Protein AF-A0A924I6Y9-F1 (afdb_monomer_lite)

Radius of gyration: 13.94 Å; chains: 1; bounding box: 33×28×31 Å

Structure (mmCIF, N/CA/C/O backbone):
data_AF-A0A924I6Y9-F1
#
_entry.id   AF-A0A924I6Y9-F1
#
loop_
_atom_site.group_PDB
_atom_site.id
_atom_site.type_symbol
_atom_site.label_atom_id
_atom_site.label_alt_id
_atom_site.label_comp_id
_atom_site.label_asym_id
_atom_site.label_entity_id
_atom_site.label_seq_id
_atom_site.pdbx_PDB_ins_code
_atom_site.Cartn_x
_atom_site.Cartn_y
_atom_site.Cartn_z
_atom_site.occupancy
_atom_site.B_iso_or_equiv
_atom_site.auth_seq_id
_atom_site.auth_comp_id
_atom_site.auth_asym_id
_atom_site.auth_atom_id
_atom_site.pdbx_PDB_model_num
ATOM 1 N N . MET A 1 1 ? 12.912 10.201 4.163 1.00 52.31 1 MET A N 1
ATOM 2 C CA . MET A 1 1 ? 13.285 8.800 3.901 1.00 52.31 1 MET A CA 1
ATOM 3 C C . MET A 1 1 ? 13.994 8.786 2.571 1.00 52.31 1 MET A C 1
ATOM 5 O O . MET A 1 1 ? 13.443 9.331 1.624 1.00 52.31 1 MET A O 1
ATOM 9 N N . THR A 1 2 ? 15.210 8.268 2.498 1.00 47.03 2 THR A N 1
ATOM 10 C CA . THR A 1 2 ? 15.868 8.028 1.209 1.00 47.03 2 THR A CA 1
ATOM 11 C C . THR A 1 2 ? 15.575 6.607 0.727 1.00 47.03 2 THR A C 1
ATOM 13 O O . THR A 1 2 ? 15.023 5.774 1.453 1.00 47.03 2 THR A O 1
ATOM 16 N N . LYS A 1 3 ? 15.888 6.345 -0.542 1.00 47.78 3 LYS A N 1
ATOM 17 C CA . LYS A 1 3 ? 15.686 5.062 -1.216 1.00 47.78 3 LYS A CA 1
ATOM 18 C C . LYS A 1 3 ? 16.563 3.994 -0.541 1.00 47.78 3 LYS A C 1
ATOM 20 O O . LYS A 1 3 ? 17.733 3.862 -0.870 1.00 47.78 3 LYS A O 1
ATOM 25 N N . GLY A 1 4 ? 16.016 3.277 0.442 1.00 55.94 4 GLY A N 1
ATOM 26 C CA . GLY A 1 4 ? 16.730 2.217 1.169 1.00 55.94 4 GLY A CA 1
ATOM 27 C C . GLY A 1 4 ? 16.571 2.237 2.690 1.00 55.94 4 GLY A C 1
ATOM 28 O O . GLY A 1 4 ? 16.797 1.207 3.319 1.00 55.94 4 GLY A O 1
ATOM 29 N N . GLU A 1 5 ? 16.130 3.349 3.278 1.00 65.81 5 GLU A N 1
ATOM 30 C CA . GLU A 1 5 ? 15.961 3.472 4.731 1.00 65.81 5 GLU A CA 1
ATOM 31 C C . GLU A 1 5 ? 14.644 2.860 5.234 1.00 65.81 5 GLU A C 1
ATOM 33 O O . GLU A 1 5 ? 13.623 2.873 4.543 1.00 65.81 5 GLU A O 1
ATOM 38 N N . ASN A 1 6 ? 14.653 2.365 6.475 1.00 73.44 6 ASN A N 1
ATOM 39 C CA . ASN A 1 6 ? 13.446 1.900 7.158 1.00 73.44 6 ASN A CA 1
ATOM 40 C C . ASN A 1 6 ? 12.491 3.068 7.462 1.00 73.44 6 ASN A C 1
ATOM 42 O O . ASN A 1 6 ? 12.920 4.182 7.775 1.00 73.44 6 ASN A O 1
ATOM 46 N N . PHE A 1 7 ? 11.185 2.798 7.411 1.00 83.00 7 PHE A N 1
ATOM 47 C CA . PHE A 1 7 ? 10.148 3.762 7.786 1.00 83.00 7 PHE A CA 1
ATOM 48 C C . PHE A 1 7 ? 10.298 4.167 9.256 1.00 83.00 7 PHE A C 1
ATOM 50 O O . PHE A 1 7 ? 10.364 3.317 10.150 1.00 83.00 7 PHE A O 1
ATOM 57 N N . LYS A 1 8 ? 10.384 5.481 9.509 1.00 83.81 8 LYS A N 1
ATOM 58 C CA . LYS A 1 8 ? 10.491 6.016 10.872 1.00 83.81 8 LYS A CA 1
ATOM 59 C C . LYS A 1 8 ? 9.170 5.799 11.605 1.00 83.81 8 LYS A C 1
ATOM 61 O O . LYS A 1 8 ? 8.106 6.090 11.067 1.00 83.81 8 LYS A O 1
ATOM 66 N N . LYS A 1 9 ? 9.250 5.340 12.854 1.00 80.69 9 LYS A N 1
ATOM 67 C CA . LYS A 1 9 ? 8.091 5.263 13.751 1.00 80.69 9 LYS A CA 1
ATOM 68 C C . LYS A 1 9 ? 7.610 6.675 14.114 1.00 80.69 9 LYS A C 1
ATOM 70 O O . LYS A 1 9 ? 8.417 7.602 14.162 1.00 80.69 9 LYS A O 1
ATOM 75 N N . ASN A 1 10 ? 6.317 6.811 14.414 1.00 84.19 10 ASN A N 1
ATOM 76 C CA . ASN A 1 10 ? 5.681 8.045 14.903 1.00 84.19 10 ASN A CA 1
ATOM 77 C C . ASN A 1 10 ? 5.706 9.235 13.925 1.00 84.19 10 ASN A C 1
ATOM 79 O O . ASN A 1 10 ? 5.643 10.388 14.350 1.00 84.19 10 ASN A O 1
ATOM 83 N N . LEU A 1 11 ? 5.792 8.980 12.616 1.00 84.69 11 LEU A N 1
ATOM 84 C CA . LEU A 1 11 ? 5.556 10.029 11.627 1.00 84.69 11 LEU A CA 1
ATOM 85 C C . LEU A 1 11 ? 4.059 10.375 11.564 1.00 84.69 11 LEU A C 1
ATOM 87 O O . LEU A 1 11 ? 3.221 9.476 11.661 1.00 84.69 11 LEU A O 1
ATOM 91 N N . PRO A 1 12 ? 3.699 11.658 1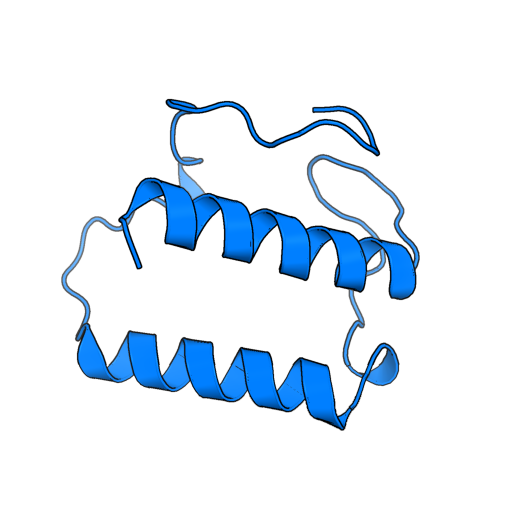1.381 1.00 88.19 12 PRO A N 1
ATOM 92 C CA . PRO A 1 12 ? 2.305 12.044 11.223 1.00 88.19 12 PRO A CA 1
ATOM 93 C C . PRO A 1 12 ? 1.732 11.485 9.915 1.00 88.19 12 PRO A C 1
ATOM 95 O O . PRO A 1 12 ? 2.379 11.540 8.868 1.00 88.19 12 PRO A O 1
ATOM 98 N N . THR A 1 13 ? 0.486 11.013 9.953 1.00 88.69 13 THR A N 1
ATOM 99 C CA . THR A 1 13 ? -0.278 10.685 8.742 1.00 88.69 13 THR A CA 1
ATOM 100 C C . THR A 1 13 ? -0.465 11.944 7.896 1.00 88.69 13 THR A C 1
ATOM 102 O O . THR A 1 13 ? -0.868 12.991 8.423 1.00 88.69 13 THR A O 1
ATOM 105 N N . ALA A 1 14 ? -0.187 11.851 6.591 1.00 88.81 14 ALA A N 1
ATOM 106 C CA . ALA A 1 14 ? -0.422 12.956 5.663 1.00 88.81 14 ALA A CA 1
ATOM 107 C C . ALA A 1 14 ? -1.899 13.384 5.700 1.00 88.81 14 ALA A C 1
ATOM 109 O O . ALA A 1 14 ? -2.783 12.560 5.946 1.00 88.81 14 ALA A O 1
ATOM 110 N N . LYS A 1 15 ? -2.172 14.678 5.499 1.00 91.38 15 LYS A N 1
ATOM 111 C CA . LYS A 1 15 ? -3.516 15.251 5.697 1.00 91.38 15 LYS A CA 1
ATOM 112 C C . LYS A 1 15 ? -4.560 14.567 4.814 1.00 91.38 15 LYS A C 1
ATOM 114 O O . LYS A 1 15 ? -5.675 14.345 5.262 1.00 91.38 15 LYS A O 1
ATOM 119 N N . GLU A 1 16 ? -4.156 14.190 3.609 1.00 90.25 16 GLU A N 1
ATOM 120 C CA . GLU A 1 16 ? -4.954 13.535 2.574 1.00 90.25 16 GLU A CA 1
ATOM 121 C C . GLU A 1 16 ? -5.377 12.110 2.962 1.00 90.25 16 GLU A C 1
ATOM 123 O O . GLU A 1 16 ? -6.343 11.589 2.415 1.00 90.25 16 GLU A O 1
ATOM 128 N N . PHE A 1 17 ? -4.675 11.483 3.912 1.00 89.69 17 PHE A N 1
ATOM 129 C CA . PHE A 1 17 ? -4.953 10.126 4.392 1.00 89.69 17 PHE A CA 1
ATOM 130 C C . PHE A 1 17 ? -5.568 10.094 5.796 1.00 89.69 17 PHE A C 1
ATOM 132 O O . PHE A 1 17 ? -5.732 9.021 6.376 1.00 89.69 17 PHE A O 1
ATOM 139 N N . LYS A 1 18 ? -5.908 11.252 6.375 1.00 92.56 18 LYS A N 1
ATOM 140 C CA . LYS A 1 18 ? -6.643 11.295 7.641 1.00 92.56 18 LYS A CA 1
ATOM 141 C C . LYS A 1 18 ? -8.104 10.942 7.393 1.00 92.56 18 LYS A C 1
ATOM 143 O O . LYS A 1 18 ? -8.827 11.688 6.741 1.00 92.56 18 LYS A O 1
ATOM 148 N N . ILE A 1 19 ? -8.534 9.818 7.952 1.00 92.81 19 ILE A N 1
ATOM 149 C CA . ILE A 1 19 ? -9.932 9.395 7.921 1.00 92.81 19 ILE A CA 1
ATOM 150 C C . ILE A 1 19 ? -10.698 10.151 9.013 1.00 92.81 19 ILE A C 1
ATOM 152 O O . ILE A 1 19 ? -10.399 10.013 10.196 1.00 92.81 19 ILE A O 1
ATOM 156 N N . THR A 1 20 ? -11.664 10.977 8.606 1.00 95.19 20 THR A N 1
ATOM 157 C CA . THR A 1 20 ? -12.537 11.777 9.493 1.00 95.19 20 THR A CA 1
ATOM 158 C C . THR A 1 20 ? -13.992 11.300 9.470 1.00 95.19 20 THR A C 1
ATOM 160 O O . THR A 1 20 ? -14.895 12.041 9.848 1.00 95.19 20 THR A O 1
ATOM 163 N N . PHE A 1 21 ? -14.226 10.097 8.954 1.00 94.12 21 PHE A N 1
ATOM 164 C CA . PHE A 1 21 ? -15.537 9.493 8.738 1.00 94.12 21 PHE A CA 1
ATOM 165 C C . PHE A 1 21 ? -15.471 7.995 9.042 1.00 94.12 21 PHE A C 1
ATOM 167 O O . PHE A 1 21 ? -14.386 7.430 9.175 1.00 94.12 21 PHE A O 1
ATOM 174 N N . GLU A 1 22 ? -16.624 7.347 9.168 1.00 96.00 22 GLU A N 1
ATOM 175 C CA . GLU A 1 22 ? -16.679 5.919 9.478 1.00 96.00 22 GLU A CA 1
ATOM 176 C C . GLU A 1 22 ? -16.419 5.052 8.243 1.00 96.00 22 GLU A C 1
ATOM 178 O O . GLU A 1 22 ? -16.886 5.335 7.137 1.00 96.00 22 GLU A O 1
ATOM 183 N N . LEU A 1 23 ? -15.674 3.969 8.452 1.00 95.56 23 LEU A N 1
ATOM 184 C CA . LEU A 1 23 ? -15.377 2.948 7.455 1.00 95.56 23 LEU A CA 1
ATOM 185 C C . LEU A 1 23 ? -15.687 1.571 8.038 1.00 95.56 23 LEU A C 1
ATOM 187 O O . LEU A 1 23 ? -15.420 1.309 9.210 1.00 95.56 23 LEU A O 1
ATOM 191 N N . ASP A 1 24 ? -16.195 0.674 7.196 1.00 97.69 24 ASP A N 1
ATOM 192 C CA . ASP A 1 24 ? -16.339 -0.737 7.547 1.00 97.69 24 ASP A CA 1
ATOM 193 C C . ASP A 1 24 ? -14.963 -1.412 7.498 1.00 97.69 24 ASP A C 1
ATOM 195 O O . ASP A 1 24 ? -14.365 -1.590 6.432 1.00 97.69 24 ASP A O 1
ATOM 199 N N . PHE A 1 25 ? -14.458 -1.786 8.671 1.00 94.69 25 PHE A N 1
ATOM 200 C CA . PHE A 1 25 ? -13.137 -2.383 8.806 1.00 94.69 25 PHE A CA 1
ATOM 201 C C . PHE A 1 25 ? -12.992 -3.705 8.041 1.00 94.69 25 PHE A C 1
ATOM 203 O O . PHE A 1 25 ? -11.972 -3.918 7.384 1.00 94.69 25 PHE A O 1
ATOM 210 N N . GLU A 1 26 ? -13.984 -4.597 8.097 1.00 97.75 26 GLU A N 1
ATOM 211 C CA . GLU A 1 26 ? -13.875 -5.906 7.444 1.00 97.75 26 GLU A CA 1
ATOM 212 C C . GLU A 1 26 ? -13.946 -5.767 5.922 1.00 97.75 26 GLU A C 1
ATOM 214 O O . GLU A 1 26 ? -13.202 -6.448 5.205 1.00 97.75 26 GLU A O 1
ATOM 219 N N . LYS A 1 27 ? -14.740 -4.814 5.423 1.00 98.25 27 LYS A N 1
ATOM 220 C CA . LYS A 1 27 ? -14.740 -4.445 4.004 1.00 98.25 27 LYS A CA 1
ATOM 221 C C . LYS A 1 27 ? -13.374 -3.922 3.554 1.00 98.25 27 LYS A C 1
ATOM 223 O O . LYS A 1 27 ? -12.830 -4.414 2.564 1.00 98.25 27 LYS A O 1
ATOM 228 N N . GLU A 1 28 ? -12.783 -2.966 4.272 1.00 96.62 28 GLU A N 1
ATOM 229 C CA . GLU A 1 28 ? -11.496 -2.382 3.866 1.00 96.62 28 GLU A CA 1
ATOM 230 C C . GLU A 1 28 ? -10.323 -3.360 4.013 1.00 96.62 28 GLU A C 1
ATOM 232 O O . GLU A 1 28 ? -9.412 -3.396 3.181 1.00 96.62 28 GLU A O 1
ATOM 237 N N . LYS A 1 29 ? -10.378 -4.252 5.002 1.00 95.50 29 LYS A N 1
ATOM 238 C CA . LYS A 1 29 ? -9.446 -5.377 5.139 1.00 95.50 29 LYS A CA 1
ATOM 239 C C . LYS A 1 29 ? -9.552 -6.358 3.971 1.00 95.50 29 LYS A C 1
ATOM 241 O O . LYS A 1 29 ? -8.523 -6.821 3.472 1.00 95.50 29 LYS A O 1
ATOM 246 N N . ALA A 1 30 ? -10.763 -6.671 3.506 1.00 98.12 30 ALA A N 1
ATOM 247 C CA . ALA A 1 30 ? -10.962 -7.496 2.316 1.00 98.12 30 ALA A CA 1
ATOM 248 C C . ALA A 1 30 ? -10.416 -6.807 1.051 1.00 98.12 30 ALA A C 1
ATOM 250 O O . ALA A 1 30 ? -9.710 -7.446 0.266 1.00 98.12 30 ALA A O 1
ATOM 251 N N . ASN A 1 31 ? -10.650 -5.497 0.900 1.00 97.38 31 ASN A N 1
ATOM 252 C CA . ASN A 1 31 ? -10.096 -4.693 -0.194 1.00 97.38 31 ASN A CA 1
ATOM 253 C C . ASN A 1 31 ? -8.561 -4.726 -0.206 1.00 97.38 31 ASN A C 1
ATOM 255 O O . ASN A 1 31 ? -7.955 -4.976 -1.252 1.00 97.38 31 ASN A O 1
ATOM 259 N N . LEU A 1 32 ? -7.925 -4.524 0.955 1.00 95.31 32 LEU A N 1
ATOM 260 C CA . LEU A 1 32 ? -6.470 -4.582 1.096 1.00 95.31 32 LEU A CA 1
ATOM 261 C C . LEU A 1 32 ? -5.923 -5.954 0.680 1.00 95.31 32 LEU A C 1
ATOM 263 O O . LEU A 1 32 ? -4.998 -6.024 -0.129 1.00 95.31 32 LEU A O 1
ATOM 267 N N . LYS A 1 33 ? -6.524 -7.048 1.169 1.00 96.25 33 LYS A N 1
ATOM 268 C CA . LYS A 1 33 ? -6.136 -8.41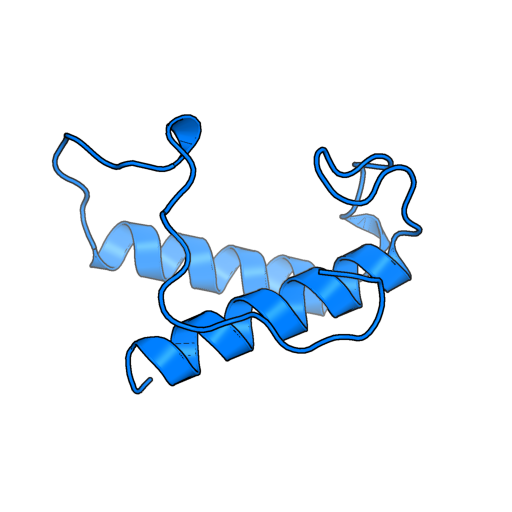5 0.780 1.00 96.25 33 LYS A CA 1
ATOM 269 C C . LYS A 1 33 ? -6.231 -8.619 -0.729 1.00 96.25 33 LYS A C 1
ATOM 271 O O . LYS A 1 33 ? -5.272 -9.087 -1.338 1.00 96.25 33 LYS A O 1
ATOM 276 N N . ALA A 1 34 ? -7.347 -8.231 -1.345 1.00 96.44 34 ALA A N 1
ATOM 277 C CA . ALA A 1 34 ? -7.538 -8.364 -2.788 1.00 96.44 34 ALA A CA 1
ATOM 278 C C . ALA A 1 34 ? -6.458 -7.614 -3.585 1.00 96.44 34 ALA A C 1
ATOM 280 O O . ALA A 1 34 ? -5.951 -8.135 -4.576 1.00 96.44 34 ALA A O 1
ATOM 281 N N . LYS A 1 35 ? -6.055 -6.421 -3.131 1.00 93.00 35 LYS A N 1
ATOM 282 C CA . LYS A 1 35 ? -4.990 -5.631 -3.765 1.00 93.00 35 LYS A CA 1
ATOM 283 C C . LYS A 1 35 ? -3.607 -6.261 -3.603 1.00 93.00 35 LYS A C 1
ATOM 285 O O . LYS A 1 35 ? -2.844 -6.275 -4.565 1.00 93.00 35 LYS A O 1
ATOM 290 N N . ILE A 1 36 ? -3.310 -6.836 -2.437 1.00 93.69 36 ILE A N 1
ATOM 291 C CA . ILE A 1 36 ? -2.072 -7.599 -2.212 1.00 93.69 36 ILE A CA 1
ATOM 292 C C . ILE A 1 36 ? -2.014 -8.806 -3.159 1.00 93.69 36 ILE A C 1
ATOM 294 O O . ILE A 1 36 ? -1.000 -9.016 -3.823 1.00 93.69 36 ILE A O 1
ATOM 298 N N . TYR A 1 37 ? -3.108 -9.565 -3.281 1.00 94.12 37 TYR A N 1
ATOM 299 C CA . TYR A 1 37 ? -3.177 -10.707 -4.199 1.00 94.12 37 TYR A CA 1
ATOM 300 C C . TYR A 1 37 ? -3.091 -10.299 -5.670 1.00 94.12 37 TYR A C 1
ATOM 302 O O . TYR A 1 37 ? -2.482 -11.015 -6.461 1.00 94.12 37 TYR A O 1
ATOM 310 N N . GLU A 1 38 ? -3.696 -9.175 -6.056 1.00 91.62 38 GLU A N 1
ATOM 311 C CA . GLU A 1 38 ? -3.603 -8.646 -7.417 1.00 91.62 38 GLU A CA 1
ATOM 312 C C . GLU A 1 38 ? -2.155 -8.288 -7.776 1.00 91.62 38 GLU A C 1
ATOM 314 O O . GLU A 1 38 ? -1.676 -8.699 -8.834 1.00 91.62 38 GLU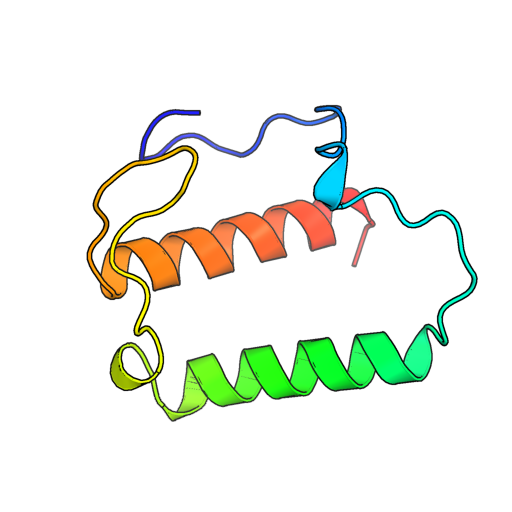 A O 1
ATOM 319 N N . LEU A 1 39 ? -1.451 -7.590 -6.879 1.00 90.06 39 LEU A N 1
ATOM 320 C CA . LEU A 1 39 ? -0.041 -7.246 -7.060 1.00 90.06 39 LEU A CA 1
ATOM 321 C C . LEU A 1 39 ? 0.845 -8.499 -7.121 1.00 90.06 39 LEU A C 1
ATOM 323 O O . LEU A 1 39 ? 1.724 -8.583 -7.971 1.00 90.06 39 LEU A O 1
ATOM 327 N N . GLY A 1 40 ? 0.590 -9.492 -6.263 1.00 90.31 40 GLY A N 1
ATOM 328 C CA . GLY A 1 40 ? 1.346 -10.747 -6.248 1.00 90.31 40 GLY A CA 1
ATOM 329 C C . GLY A 1 40 ? 1.146 -11.613 -7.497 1.00 90.31 40 GLY A C 1
ATOM 330 O O . GLY A 1 40 ? 2.089 -12.251 -7.947 1.00 90.31 40 GLY A O 1
ATOM 331 N N . GLN A 1 41 ? -0.060 -11.627 -8.076 1.00 92.75 41 GLN A N 1
ATOM 332 C CA . GLN A 1 41 ? -0.366 -12.440 -9.262 1.00 92.75 41 GLN A CA 1
ATOM 333 C C . GLN A 1 41 ? 0.049 -11.776 -10.573 1.00 92.75 41 GLN A C 1
ATOM 335 O O . GLN A 1 41 ? 0.541 -12.449 -11.472 1.00 92.75 41 GLN A O 1
ATOM 340 N N . LYS A 1 42 ? -0.192 -10.468 -10.707 1.00 90.31 42 LYS A N 1
ATOM 341 C CA . LYS A 1 42 ? 0.055 -9.735 -11.957 1.00 90.31 42 LYS A CA 1
ATOM 342 C C . LYS A 1 42 ? 1.419 -9.039 -11.985 1.00 90.31 42 LYS A C 1
ATOM 344 O O . LYS A 1 42 ? 1.804 -8.508 -13.021 1.00 90.31 42 LYS A O 1
ATOM 349 N N . GLY A 1 43 ? 2.144 -9.031 -10.867 1.00 86.31 43 GLY A N 1
ATOM 350 C CA . GLY A 1 43 ? 3.495 -8.490 -10.778 1.00 86.31 43 GLY A CA 1
ATOM 351 C C . GLY A 1 43 ? 3.577 -7.000 -11.110 1.00 86.31 43 GLY A C 1
ATOM 352 O O . GLY A 1 43 ? 2.686 -6.212 -10.803 1.00 86.31 43 GLY A O 1
ATOM 353 N N . GLU A 1 44 ? 4.678 -6.598 -11.735 1.00 84.94 44 GLU A N 1
ATOM 354 C CA . GLU A 1 44 ? 4.971 -5.196 -12.040 1.00 84.94 44 GLU A CA 1
ATOM 355 C C . GLU A 1 44 ? 4.023 -4.580 -13.090 1.00 84.94 44 GLU A C 1
ATOM 357 O O . GLU A 1 44 ? 3.841 -3.361 -13.104 1.00 84.94 44 GLU A O 1
ATOM 362 N N . ASP A 1 45 ? 3.345 -5.398 -13.902 1.00 86.12 45 ASP A N 1
ATOM 363 C CA . ASP A 1 45 ? 2.489 -4.944 -15.010 1.00 86.12 45 ASP A CA 1
ATOM 364 C C . ASP A 1 45 ? 1.260 -4.144 -14.553 1.00 86.12 45 ASP A C 1
ATOM 366 O O . ASP A 1 45 ? 0.710 -3.329 -15.303 1.00 86.12 45 ASP A O 1
ATOM 370 N N . VAL A 1 46 ? 0.814 -4.330 -13.305 1.00 87.31 46 VAL A N 1
ATOM 371 C CA . VAL A 1 46 ? -0.283 -3.526 -12.739 1.00 87.31 46 VAL A CA 1
ATOM 372 C C . VAL A 1 46 ? 0.157 -2.139 -12.279 1.00 87.31 46 VAL A C 1
ATOM 374 O O . VAL A 1 46 ? -0.690 -1.269 -12.054 1.00 87.31 46 VAL A O 1
ATOM 377 N N . ILE A 1 47 ? 1.462 -1.891 -12.159 1.00 88.25 47 ILE A N 1
ATOM 378 C CA . ILE A 1 47 ? 2.005 -0.630 -11.655 1.00 88.25 47 ILE A CA 1
ATOM 379 C C . ILE A 1 47 ? 2.110 0.371 -12.809 1.00 88.25 47 ILE A C 1
ATOM 381 O O . ILE A 1 47 ? 3.095 0.443 -13.540 1.00 88.25 47 ILE A O 1
ATOM 385 N N . LYS A 1 48 ? 1.071 1.196 -12.962 1.00 87.88 48 LYS A N 1
ATOM 386 C CA . LYS A 1 48 ? 0.994 2.211 -14.032 1.00 87.88 48 LYS A CA 1
ATOM 387 C C . LYS A 1 48 ? 1.572 3.572 -13.638 1.00 87.88 48 LYS A C 1
ATOM 389 O O . LYS A 1 48 ? 1.827 4.413 -14.501 1.00 87.88 48 LYS A O 1
ATOM 394 N N . VAL A 1 49 ? 1.764 3.810 -12.342 1.00 87.00 49 VAL A N 1
ATOM 395 C CA . VAL A 1 49 ? 2.226 5.098 -11.815 1.00 87.00 49 VAL A CA 1
ATOM 396 C C . VAL A 1 49 ? 3.748 5.154 -11.876 1.00 87.00 49 VAL A C 1
ATOM 398 O O . VAL A 1 49 ? 4.427 4.319 -11.296 1.00 87.00 49 VAL A O 1
ATOM 401 N N . LYS A 1 50 ? 4.298 6.157 -12.567 1.00 88.06 50 LYS A N 1
ATOM 402 C CA . LYS A 1 50 ? 5.755 6.300 -12.759 1.00 88.06 50 LYS A CA 1
ATOM 403 C C . LYS A 1 50 ? 6.415 7.301 -11.812 1.00 88.06 50 LYS A C 1
ATOM 405 O O . LYS A 1 50 ? 7.636 7.305 -11.700 1.00 88.06 50 LYS A O 1
ATOM 410 N N . THR A 1 51 ? 5.629 8.136 -11.133 1.00 93.62 51 THR A N 1
ATOM 411 C CA . THR A 1 51 ? 6.136 9.207 -10.265 1.00 93.62 51 THR A CA 1
ATOM 412 C C . THR A 1 51 ? 5.450 9.144 -8.909 1.00 93.62 51 THR A C 1
ATOM 414 O O . THR A 1 51 ? 4.242 9.342 -8.814 1.00 93.62 51 THR A O 1
ATOM 417 N N . HIS A 1 52 ? 6.223 8.873 -7.862 1.00 90.38 52 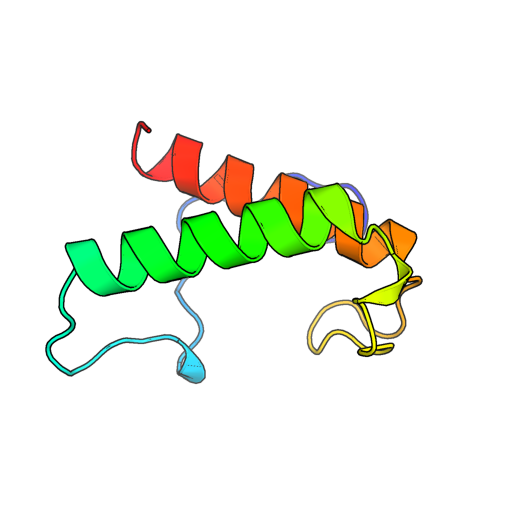HIS A N 1
ATOM 418 C CA . HIS A 1 52 ? 5.773 8.936 -6.480 1.00 90.38 52 HIS A CA 1
ATOM 419 C C . HIS A 1 52 ? 5.857 10.386 -5.972 1.00 90.38 52 HIS A C 1
ATOM 421 O O . HIS A 1 52 ? 6.883 11.034 -6.190 1.00 90.38 52 HIS A O 1
ATOM 427 N N . PRO A 1 53 ? 4.854 10.901 -5.234 1.00 86.44 53 PRO A N 1
ATOM 428 C CA . PRO A 1 53 ? 4.836 12.293 -4.766 1.00 86.44 53 PRO A CA 1
ATOM 429 C C . PRO A 1 53 ? 6.042 12.665 -3.888 1.00 86.44 53 PRO A C 1
ATOM 431 O O . PRO A 1 53 ? 6.553 13.773 -3.975 1.00 86.44 53 PRO A O 1
ATOM 434 N N . PHE A 1 54 ? 6.519 11.726 -3.066 1.00 85.00 54 PHE A N 1
ATOM 435 C CA . PHE A 1 54 ? 7.690 11.926 -2.201 1.00 85.00 54 PHE A CA 1
ATOM 436 C C . PHE A 1 54 ? 9.039 11.480 -2.805 1.00 85.00 54 PHE A C 1
ATOM 438 O O . PHE A 1 54 ? 10.060 12.105 -2.543 1.00 85.00 54 PHE A O 1
ATOM 445 N N . PHE A 1 55 ? 9.069 10.400 -3.598 1.00 88.19 55 PHE A N 1
ATOM 446 C CA . PHE A 1 55 ? 10.318 9.770 -4.060 1.00 88.19 55 PHE A CA 1
ATOM 447 C C . PHE A 1 55 ? 10.654 10.078 -5.528 1.00 88.19 55 PHE A C 1
ATOM 449 O O . PHE A 1 55 ? 11.698 9.654 -6.019 1.00 88.19 55 PHE A O 1
ATOM 456 N N . GLY A 1 56 ? 9.798 10.823 -6.234 1.00 92.62 56 GLY A N 1
ATOM 457 C CA . GLY A 1 56 ? 10.002 11.166 -7.637 1.00 92.62 56 GLY A CA 1
ATOM 458 C C . GLY A 1 56 ? 9.790 9.974 -8.570 1.00 92.62 56 GLY A C 1
ATOM 459 O O . GLY A 1 56 ? 8.961 9.102 -8.308 1.00 92.62 56 GLY A O 1
ATOM 460 N N . LYS A 1 57 ? 10.501 9.956 -9.702 1.00 95.06 57 LYS A N 1
ATOM 461 C CA . LYS A 1 57 ? 10.386 8.868 -10.681 1.00 95.06 57 LYS A CA 1
ATOM 462 C C . LYS A 1 57 ? 10.859 7.548 -10.076 1.00 95.06 57 LYS A C 1
ATOM 464 O O . LYS A 1 57 ? 11.940 7.485 -9.494 1.00 95.06 57 LYS A O 1
ATOM 469 N N . MET A 1 58 ? 10.063 6.503 -10.260 1.00 94.00 58 MET A N 1
ATOM 470 C CA . MET A 1 58 ? 10.351 5.161 -9.764 1.00 94.00 58 MET A CA 1
ATOM 471 C C . MET A 1 58 ? 10.030 4.121 -10.836 1.00 94.00 58 MET A C 1
ATOM 473 O O . MET A 1 58 ? 9.049 4.265 -11.572 1.00 94.00 58 MET A O 1
ATOM 477 N N . SER A 1 59 ? 10.856 3.079 -10.926 1.00 92.88 59 SER A N 1
ATOM 478 C CA . SER A 1 59 ? 10.548 1.911 -11.756 1.00 92.88 59 SER A CA 1
ATOM 479 C C . SER A 1 59 ? 9.435 1.064 -11.117 1.00 92.88 59 SER A C 1
ATOM 481 O O . SER A 1 59 ? 9.240 1.136 -9.900 1.00 92.88 59 SER A O 1
ATOM 483 N N . PRO A 1 60 ? 8.704 0.244 -11.893 1.00 91.50 60 PRO A N 1
ATOM 484 C CA . PRO A 1 60 ? 7.721 -0.688 -11.337 1.00 91.50 60 PRO A CA 1
ATOM 485 C C . PRO A 1 60 ? 8.300 -1.592 -10.236 1.00 91.50 60 PRO A C 1
ATOM 487 O O . PRO A 1 60 ? 7.692 -1.743 -9.180 1.00 91.50 60 PRO A O 1
ATOM 490 N N . SER A 1 61 ? 9.527 -2.085 -10.412 1.00 90.31 61 SER A N 1
ATOM 491 C CA . SER A 1 61 ? 10.230 -2.861 -9.385 1.00 90.31 61 SER A CA 1
ATOM 492 C C . SER A 1 61 ? 10.466 -2.082 -8.086 1.00 90.31 61 SER A C 1
ATOM 494 O O . SER A 1 61 ? 10.210 -2.574 -6.985 1.00 90.31 61 SER A O 1
ATOM 496 N N . GLU A 1 62 ? 10.883 -0.817 -8.188 1.00 91.69 62 GLU A N 1
ATOM 497 C CA . GLU A 1 62 ? 11.074 0.051 -7.020 1.00 91.69 62 GLU A CA 1
ATOM 498 C C . GLU A 1 62 ? 9.757 0.333 -6.294 1.00 91.69 62 GLU A C 1
ATOM 500 O O . GLU A 1 62 ? 9.734 0.402 -5.064 1.00 91.69 62 GLU A O 1
ATOM 505 N N . TRP A 1 63 ? 8.657 0.459 -7.040 1.00 92.06 63 TRP A N 1
ATOM 506 C CA . TRP A 1 63 ? 7.313 0.535 -6.475 1.00 92.06 63 TRP A CA 1
ATOM 507 C C . TRP A 1 63 ? 6.920 -0.750 -5.751 1.00 92.06 63 TRP A C 1
ATOM 509 O O . TRP A 1 63 ? 6.415 -0.672 -4.634 1.00 92.06 63 TRP A O 1
ATOM 519 N N . GLY A 1 64 ? 7.187 -1.921 -6.334 1.00 90.12 64 GLY A N 1
ATOM 520 C CA . GLY A 1 64 ? 6.933 -3.213 -5.695 1.00 90.12 64 GLY A CA 1
ATOM 521 C C . GLY A 1 64 ? 7.654 -3.342 -4.351 1.00 90.12 64 GLY A C 1
ATOM 522 O O . GLY A 1 64 ? 7.033 -3.649 -3.330 1.00 90.12 64 GLY A O 1
ATOM 523 N N . VAL A 1 65 ? 8.948 -3.004 -4.319 1.00 90.25 65 VAL A N 1
ATOM 524 C CA . VAL A 1 65 ? 9.744 -2.986 -3.079 1.00 90.25 65 VAL A CA 1
ATOM 525 C C . VAL A 1 65 ? 9.191 -1.976 -2.072 1.00 90.25 65 VAL A C 1
ATOM 527 O O . VAL A 1 65 ? 9.106 -2.284 -0.880 1.00 90.25 65 VAL A O 1
ATOM 530 N N . LEU A 1 66 ? 8.811 -0.776 -2.52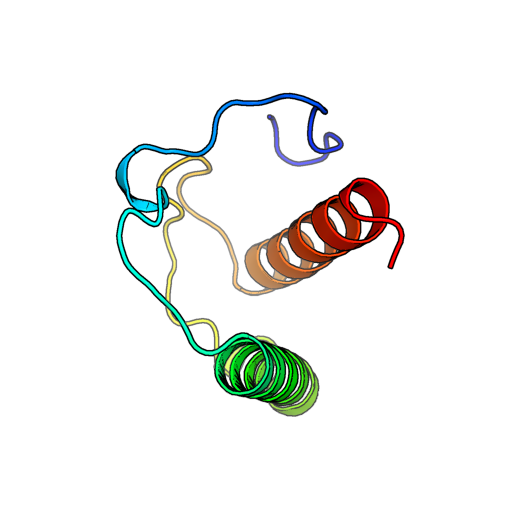3 1.00 91.25 66 LEU A N 1
ATOM 531 C CA . LEU A 1 66 ? 8.227 0.247 -1.658 1.00 91.25 66 LEU A CA 1
ATOM 532 C C . LEU A 1 66 ? 6.915 -0.233 -1.028 1.00 91.25 66 LEU A C 1
ATOM 534 O O . LEU A 1 66 ? 6.754 -0.094 0.183 1.00 91.25 66 LEU A O 1
ATOM 538 N N . PHE A 1 67 ? 6.006 -0.814 -1.817 1.00 90.56 67 PHE A N 1
ATOM 539 C CA . PHE A 1 67 ? 4.730 -1.331 -1.322 1.00 90.56 67 PHE A CA 1
ATOM 540 C C . PHE A 1 67 ? 4.932 -2.407 -0.264 1.00 90.56 67 PHE A C 1
ATOM 542 O O . PHE A 1 67 ? 4.338 -2.312 0.809 1.00 90.56 67 PHE A O 1
ATOM 549 N N . TYR A 1 68 ? 5.814 -3.375 -0.524 1.00 90.44 68 TYR A N 1
ATOM 550 C CA . TYR A 1 68 ? 6.135 -4.419 0.445 1.00 90.44 68 TYR A CA 1
ATOM 551 C C . TYR A 1 68 ? 6.670 -3.832 1.758 1.00 90.44 68 TYR A C 1
ATOM 553 O O . TYR A 1 68 ? 6.128 -4.109 2.827 1.00 90.44 68 TYR A O 1
ATOM 561 N N . LYS A 1 69 ? 7.693 -2.968 1.689 1.00 92.00 69 LYS A N 1
ATOM 562 C CA . LYS A 1 69 ? 8.308 -2.374 2.888 1.00 92.00 69 LYS A CA 1
ATOM 563 C C . LYS A 1 69 ? 7.341 -1.479 3.667 1.00 92.00 69 LYS A C 1
ATOM 565 O O . LYS A 1 69 ? 7.391 -1.455 4.894 1.00 92.00 69 LYS A O 1
ATOM 570 N N . HIS A 1 70 ? 6.490 -0.727 2.972 1.00 91.19 70 HIS A N 1
ATOM 571 C CA . HIS A 1 70 ? 5.513 0.160 3.600 1.00 91.19 70 HIS A CA 1
ATOM 572 C C . HIS A 1 70 ? 4.409 -0.630 4.309 1.00 91.19 70 HIS A C 1
ATOM 574 O O . HIS A 1 70 ? 4.037 -0.304 5.435 1.00 91.19 70 HIS A O 1
ATOM 580 N N . LEU A 1 71 ? 3.926 -1.702 3.676 1.00 93.12 71 LEU A N 1
ATOM 581 C CA . LEU A 1 71 ? 2.927 -2.584 4.264 1.00 93.12 71 LEU A CA 1
ATOM 582 C C . LEU A 1 71 ? 3.478 -3.321 5.494 1.00 93.12 71 LEU A C 1
ATOM 584 O O . LEU A 1 71 ? 2.848 -3.298 6.548 1.00 93.12 71 LEU A O 1
ATOM 588 N N . ASP A 1 72 ? 4.678 -3.901 5.386 1.00 93.31 72 ASP A N 1
ATOM 589 C CA . ASP A 1 72 ? 5.372 -4.571 6.496 1.00 93.31 72 ASP A CA 1
ATOM 590 C C . ASP A 1 72 ? 5.607 -3.624 7.684 1.00 93.31 72 ASP A C 1
ATOM 592 O O . ASP A 1 72 ? 5.376 -3.991 8.837 1.00 93.31 72 ASP A O 1
ATOM 596 N N . HIS A 1 73 ? 5.996 -2.373 7.416 1.00 92.62 73 HIS A N 1
ATOM 597 C CA . HIS A 1 73 ? 6.111 -1.352 8.454 1.00 92.62 73 HIS A CA 1
ATOM 598 C C . HIS A 1 73 ? 4.799 -1.163 9.225 1.00 92.62 73 HIS A C 1
ATOM 600 O O . HIS A 1 73 ? 4.818 -1.128 10.457 1.00 92.62 73 HIS A O 1
ATOM 606 N N . HIS A 1 74 ? 3.668 -1.064 8.521 1.00 91.88 74 HIS A N 1
ATOM 607 C CA . HIS A 1 74 ? 2.370 -0.877 9.161 1.00 91.88 74 HIS A CA 1
ATOM 608 C C . HIS A 1 74 ? 1.899 -2.115 9.923 1.00 91.88 74 HIS A C 1
ATOM 610 O O . HIS A 1 74 ? 1.428 -1.967 11.047 1.00 91.88 74 HIS A O 1
ATOM 616 N N . PHE A 1 75 ? 2.081 -3.325 9.392 1.00 93.19 75 PHE A N 1
ATOM 617 C CA . PHE A 1 75 ? 1.751 -4.550 10.131 1.00 93.19 75 PHE A CA 1
ATOM 618 C C . PHE A 1 75 ? 2.551 -4.650 11.432 1.00 93.19 75 PHE A C 1
ATOM 620 O O . PHE A 1 75 ? 1.963 -4.797 12.501 1.00 93.19 75 PHE A O 1
ATOM 627 N N . LYS A 1 76 ? 3.863 -4.385 11.386 1.00 92.25 76 LYS A N 1
ATOM 628 C CA . LYS A 1 76 ? 4.706 -4.312 12.591 1.00 92.25 76 LYS A CA 1
ATOM 629 C C . LYS A 1 76 ? 4.295 -3.200 13.553 1.00 92.25 76 LYS A C 1
ATOM 631 O O . LYS A 1 76 ? 4.388 -3.386 14.762 1.00 92.25 76 LYS A O 1
ATOM 636 N N . GLN A 1 77 ? 3.876 -2.038 13.046 1.00 89.31 77 GLN A N 1
ATOM 637 C CA . GLN A 1 77 ? 3.398 -0.932 13.882 1.00 89.31 77 GLN A CA 1
ATOM 638 C C . GLN A 1 77 ? 2.133 -1.316 14.657 1.00 89.31 77 GLN A C 1
ATOM 640 O O . GLN A 1 77 ? 1.996 -0.929 15.815 1.00 89.31 77 GLN A O 1
ATOM 645 N N . PHE A 1 78 ? 1.224 -2.057 14.021 1.00 90.12 78 PHE A N 1
ATOM 646 C CA . PHE A 1 78 ? -0.052 -2.467 14.607 1.00 90.12 78 PHE A CA 1
ATOM 647 C C . PHE A 1 78 ? -0.011 -3.840 15.296 1.00 90.12 78 PHE A C 1
ATOM 649 O O . PHE A 1 78 ? -1.002 -4.229 15.906 1.00 90.12 78 PHE A O 1
ATOM 656 N N . GLY A 1 79 ? 1.121 -4.549 15.243 1.00 92.00 79 GLY A N 1
ATOM 657 C CA . GLY A 1 79 ? 1.292 -5.857 15.880 1.00 92.00 79 GLY A CA 1
ATOM 658 C C . GLY A 1 79 ? 0.543 -6.994 15.178 1.00 92.00 79 GLY A C 1
ATOM 659 O O . GLY A 1 79 ? 0.058 -7.897 15.856 1.00 92.00 7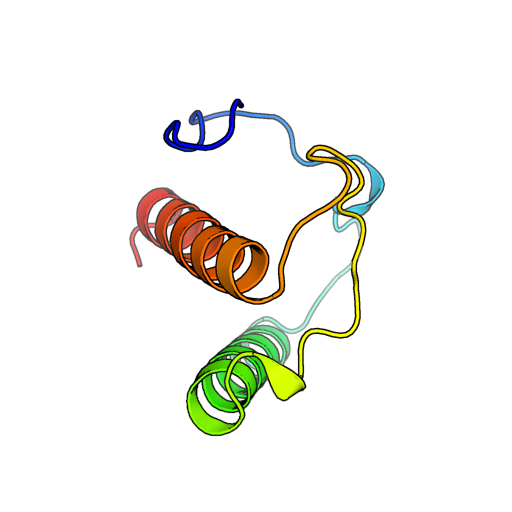9 GLY A O 1
ATOM 660 N N . VAL A 1 80 ? 0.426 -6.921 13.849 1.00 91.00 80 VAL A N 1
ATOM 661 C CA . VAL A 1 80 ? -0.175 -7.951 12.979 1.00 91.00 80 VAL A CA 1
ATOM 662 C C . VAL A 1 80 ? 0.893 -8.894 12.439 1.00 91.00 80 VAL A C 1
ATOM 664 O O . VAL A 1 80 ? 2.008 -8.404 12.145 1.00 91.00 80 VAL A O 1
#

Sequence (80 aa):
MTKGENFKKNLPTAKEFKITFELDFEKEKANLKAKIYELGQKGEDVIKVKTHPFFGKMSPSEWGVLFYKHLDHHFKQFGV

Foldseek 3Di:
DALPDADDPPDDDDPVPDDPDDDDPVVVVVVVVVVVVCCVPVPLVVPPDQQDPPHGGDGSVSVVVVVVRVVVNVCVVVVD

pLDDT: mean 88.7, std 10.08, range [47.03, 98.25]

Secondary structure (DSSP, 8-state):
--TTPPPPTTPPPPGGG---S---HHHHHHHHHHHHHHHHHHGGGG----EETTTEE--HHHHHHHHHHHHHHHHHHHT-